Protein AF-A0AAV5VVE9-F1 (afdb_monomer)

Secondary structure (DSSP, 8-state):
-TTHHHHHHHHHHHHHHHHHT--TTS-HHHHHHHHHHHHHHHHHHHIIIIII-EEE-TTSS-EEE-SHHHHH---HHHHHHHHHHHHHHHHHHHHHHHHHHHHHHHHH-TTS-----------TT-HHHHHHHHTT------PPTT-----

Radius of gyration: 24.99 Å; Cα contacts (8 Å, |Δi|>4): 84; chains: 1; bounding box: 66×40×50 Å

Sequence (151 aa):
WQTILPVMNSLTLHPFMLFLLDDRRMGVDIRMGYLLTEISLIIFDWIFNFSFRIYPMAPFSGLYCGGPLCNLVQSRPLIMLIISTSITANMPCFLFLLIRMHKHVNATSPNAWNFTNRSVSLPRSEPELQMFNDLGGQLFVFGAFGVPQYF

Solvent-accessible surface area (backbone atoms only — not comparable to full-atom values): 9222 Å² total; per-residue (Å²): 107,84,71,53,51,58,52,51,44,54,70,47,52,51,54,48,56,54,58,72,60,64,54,86,84,62,56,69,71,57,54,51,41,50,52,53,37,49,54,49,50,50,53,46,52,44,46,45,58,58,32,34,32,68,39,80,41,81,95,50,100,45,76,46,69,75,14,66,49,50,73,72,48,78,52,65,70,57,55,53,47,54,54,49,51,56,55,59,62,46,50,58,43,52,50,53,42,53,55,52,50,52,51,54,58,43,69,69,37,96,76,52,78,70,79,62,88,68,78,70,73,72,55,88,82,53,68,78,60,48,57,44,50,77,71,71,49,85,85,85,84,87,73,70,91,91,61,85,82,85,104

Foldseek 3Di:
DLLVVLVCCLVPVLVVVLVVVPPPPDDPVLNVLSVVLSVLVNVLSCCCRAAFNWDCPPPDNDTDGDHPNCVVDVDPVVVVVVNVVSVVVNVVSVVVSVVVVVVVVLVPPPPNPPPPVPPPPPDPPDVVVVVCVVVVHDDDDDDDPPDPPDD

Structure (mmCIF, N/CA/C/O backbone):
data_AF-A0AAV5VVE9-F1
#
_entry.id   AF-A0AAV5VVE9-F1
#
loop_
_atom_site.group_PDB
_atom_site.id
_atom_site.type_symbol
_atom_site.label_atom_id
_atom_site.label_alt_id
_atom_site.label_comp_id
_atom_site.label_asym_id
_atom_site.label_entity_id
_atom_site.label_seq_id
_atom_site.pdbx_PDB_ins_code
_atom_site.Cartn_x
_atom_site.Cartn_y
_atom_site.Cartn_z
_atom_site.occupancy
_atom_site.B_iso_or_equiv
_atom_site.auth_seq_id
_atom_site.auth_comp_id
_atom_site.auth_asym_id
_atom_site.auth_atom_id
_atom_site.pdbx_PDB_model_num
ATOM 1 N N . TRP A 1 1 ? -22.883 6.250 8.447 1.00 74.00 1 TRP A N 1
ATOM 2 C CA . TRP A 1 1 ? -22.054 7.035 7.507 1.00 74.00 1 TRP A CA 1
ATOM 3 C C . TRP A 1 1 ? -20.605 6.572 7.452 1.00 74.00 1 TRP A C 1
ATOM 5 O O . TRP A 1 1 ? -20.155 6.235 6.369 1.00 74.00 1 TRP A O 1
ATOM 15 N N . GLN A 1 2 ? -19.892 6.463 8.579 1.00 75.88 2 GLN A N 1
ATOM 16 C CA . GLN A 1 2 ? -18.471 6.060 8.588 1.00 75.88 2 GLN A CA 1
ATOM 17 C C . GLN A 1 2 ? -18.172 4.666 8.015 1.00 75.88 2 GLN A C 1
ATOM 19 O O . GLN A 1 2 ? -17.072 4.451 7.541 1.00 75.88 2 GLN A O 1
ATOM 24 N N . THR A 1 3 ? -19.129 3.736 8.020 1.00 80.88 3 THR A N 1
ATOM 25 C CA . THR A 1 3 ? -18.989 2.416 7.379 1.00 80.88 3 THR A CA 1
ATOM 26 C C . THR A 1 3 ? -19.319 2.426 5.887 1.00 80.88 3 THR A C 1
ATOM 28 O O . THR A 1 3 ? -18.844 1.576 5.150 1.00 80.88 3 THR A O 1
ATOM 31 N N . ILE A 1 4 ? -20.116 3.391 5.422 1.00 88.06 4 ILE A N 1
ATOM 32 C CA . ILE A 1 4 ? -20.537 3.489 4.015 1.00 88.06 4 ILE A CA 1
ATOM 33 C C . ILE A 1 4 ? -19.393 4.047 3.167 1.00 88.06 4 ILE A C 1
ATOM 35 O O . ILE A 1 4 ? -19.162 3.584 2.057 1.00 88.06 4 ILE A O 1
ATOM 39 N N . LEU A 1 5 ? -18.661 5.020 3.711 1.00 87.62 5 LEU A N 1
ATOM 40 C CA . LEU A 1 5 ? -17.554 5.694 3.041 1.00 87.62 5 LEU A CA 1
ATOM 41 C C . LEU A 1 5 ? -16.417 4.742 2.613 1.00 87.62 5 LEU A C 1
ATOM 43 O O . LEU A 1 5 ? -16.072 4.782 1.440 1.00 87.62 5 LEU A O 1
ATOM 47 N N . PRO A 1 6 ? -15.884 3.840 3.463 1.00 87.00 6 PRO A N 1
ATOM 48 C CA . PRO A 1 6 ? -14.851 2.886 3.057 1.00 87.00 6 PRO A CA 1
ATOM 49 C C . PRO A 1 6 ? -15.378 1.829 2.085 1.00 87.00 6 PRO A C 1
ATOM 51 O O . PRO A 1 6 ? -14.650 1.416 1.193 1.00 87.00 6 PRO A O 1
ATOM 54 N N . VAL A 1 7 ? -16.652 1.428 2.187 1.00 90.12 7 VAL A N 1
ATOM 55 C CA . VAL A 1 7 ? -17.261 0.521 1.201 1.00 90.12 7 VAL A CA 1
ATOM 56 C C . VAL A 1 7 ? -17.331 1.208 -0.159 1.00 90.12 7 VAL A C 1
ATOM 58 O O . VAL A 1 7 ? -16.824 0.667 -1.135 1.00 90.12 7 VAL A O 1
ATOM 61 N N . MET A 1 8 ? -17.871 2.426 -0.214 1.00 92.38 8 MET A N 1
ATOM 62 C CA . MET A 1 8 ? -17.913 3.249 -1.426 1.00 92.38 8 MET A CA 1
ATOM 63 C C . MET A 1 8 ? -16.513 3.511 -1.983 1.00 92.38 8 MET A C 1
ATOM 65 O O . MET A 1 8 ? -16.308 3.359 -3.182 1.00 92.38 8 MET A O 1
ATOM 69 N N . ASN A 1 9 ? -15.547 3.851 -1.127 1.00 88.94 9 ASN A N 1
ATOM 70 C CA . ASN A 1 9 ? -14.146 4.034 -1.499 1.00 88.94 9 ASN A CA 1
ATOM 71 C C . ASN A 1 9 ? -13.611 2.760 -2.153 1.00 88.94 9 ASN A C 1
ATOM 73 O O . ASN A 1 9 ? -13.134 2.788 -3.284 1.00 88.94 9 ASN A O 1
ATOM 77 N N . SER A 1 10 ? -13.812 1.621 -1.487 1.00 90.12 10 SER A N 1
ATOM 78 C CA . SER A 1 10 ? -13.268 0.356 -1.954 1.00 90.12 10 SER A CA 1
ATOM 79 C C . SER A 1 10 ? -13.861 -0.099 -3.291 1.00 90.12 10 SER A C 1
ATOM 81 O O . SER A 1 10 ? -13.190 -0.732 -4.101 1.00 90.12 10 SER A O 1
ATOM 83 N N . LEU A 1 11 ? -15.123 0.258 -3.533 1.00 90.56 11 LEU A N 1
ATOM 84 C CA . LEU A 1 11 ? -15.894 -0.193 -4.685 1.00 90.56 11 LEU A CA 1
ATOM 85 C C . LEU A 1 11 ? -15.873 0.799 -5.849 1.00 90.56 11 LEU A C 1
ATOM 87 O O . LEU A 1 11 ? -16.253 0.431 -6.953 1.00 90.56 11 LEU A O 1
ATOM 91 N N . THR A 1 12 ? -15.443 2.043 -5.628 1.00 92.56 12 THR A N 1
ATOM 92 C CA . THR A 1 12 ? -15.338 3.054 -6.692 1.00 92.56 12 THR A CA 1
ATOM 93 C C . THR A 1 12 ? -13.889 3.373 -7.028 1.00 92.56 12 THR A C 1
ATOM 95 O O . THR A 1 12 ? -13.518 3.284 -8.195 1.00 92.56 12 THR A O 1
ATOM 98 N N . LEU A 1 13 ? -13.045 3.679 -6.038 1.00 90.94 13 LEU A N 1
ATOM 99 C CA . LEU A 1 13 ? -11.680 4.140 -6.285 1.00 90.94 13 LEU A CA 1
ATOM 100 C C . LEU A 1 13 ? -10.750 3.013 -6.746 1.00 90.94 13 LEU A C 1
ATOM 102 O O . LEU A 1 13 ? -10.069 3.183 -7.754 1.00 90.94 13 LEU A O 1
ATOM 106 N N . HIS A 1 14 ? -10.769 1.845 -6.100 1.00 89.62 14 HIS A N 1
ATOM 107 C CA . HIS A 1 14 ? -9.907 0.726 -6.509 1.00 89.62 14 HIS A CA 1
ATOM 108 C C . HIS A 1 14 ? -10.205 0.179 -7.914 1.00 89.62 14 HIS A C 1
ATOM 110 O O . HIS A 1 14 ? -9.273 0.036 -8.709 1.00 89.62 14 HIS A O 1
ATOM 116 N N . PRO A 1 15 ? -11.468 -0.104 -8.299 1.00 88.31 15 PRO A N 1
ATOM 117 C CA . PRO A 1 15 ? -11.743 -0.541 -9.663 1.00 88.31 15 PRO A CA 1
ATOM 118 C C . PRO A 1 15 ? -11.499 0.569 -10.687 1.00 88.31 15 PRO A C 1
ATOM 120 O O . PRO A 1 15 ? -11.098 0.260 -11.804 1.00 88.31 15 PRO A O 1
ATOM 123 N N . PHE A 1 16 ? -11.666 1.845 -10.320 1.00 90.50 16 PHE A N 1
ATOM 124 C CA . PHE A 1 16 ? -11.288 2.956 -11.194 1.00 90.50 16 PHE A CA 1
ATOM 125 C C . PHE A 1 16 ? -9.775 2.985 -11.457 1.00 90.50 16 PHE A C 1
ATOM 127 O O . PHE A 1 16 ? -9.363 3.123 -12.607 1.00 90.50 16 PHE A O 1
ATOM 134 N N . MET A 1 17 ? -8.945 2.775 -10.430 1.00 87.44 17 MET A N 1
ATOM 135 C CA . MET A 1 17 ? -7.487 2.688 -10.581 1.00 87.44 17 MET A CA 1
ATOM 136 C C . MET A 1 17 ? -7.064 1.481 -11.427 1.00 87.44 17 MET A C 1
ATOM 138 O O . MET A 1 17 ? -6.202 1.615 -12.295 1.00 87.44 17 MET A O 1
ATOM 142 N N . LEU A 1 18 ? -7.704 0.322 -11.236 1.00 87.56 18 LEU A N 1
ATOM 143 C CA . LEU A 1 18 ? -7.472 -0.862 -12.071 1.00 87.56 18 LEU A CA 1
ATOM 144 C C . LEU A 1 18 ? -7.898 -0.638 -13.526 1.00 87.56 18 LEU A C 1
ATOM 146 O O . LEU A 1 18 ? -7.196 -1.066 -14.438 1.00 87.56 18 LEU A O 1
ATOM 150 N N . PHE A 1 19 ? -9.015 0.057 -13.747 1.00 89.44 19 PHE A N 1
ATOM 151 C CA . PHE A 1 19 ? -9.506 0.382 -15.083 1.00 89.44 19 PHE A CA 1
ATOM 152 C C . PHE A 1 19 ? -8.554 1.322 -15.829 1.00 89.44 19 PHE A C 1
ATOM 154 O O . PHE A 1 19 ? -8.263 1.110 -17.004 1.00 89.44 19 PHE A O 1
ATOM 161 N N . LEU A 1 20 ? -8.007 2.323 -15.134 1.00 85.62 20 LEU A N 1
ATOM 162 C CA . LEU A 1 20 ? -7.017 3.249 -15.693 1.00 85.62 20 LEU A CA 1
ATOM 163 C C . LEU A 1 20 ? -5.724 2.519 -16.106 1.00 85.62 20 LEU A C 1
ATOM 165 O O . LEU A 1 20 ? -5.013 2.965 -17.004 1.00 85.62 20 LEU A O 1
ATOM 169 N N . LEU A 1 21 ? -5.444 1.368 -15.489 1.00 82.19 21 LEU A N 1
ATOM 170 C CA . LEU A 1 21 ? -4.258 0.556 -15.744 1.00 82.19 21 LEU A CA 1
ATOM 171 C C . LEU A 1 21 ? -4.391 -0.467 -16.882 1.00 82.19 21 LEU A C 1
ATOM 173 O O . LEU A 1 21 ? -3.400 -1.125 -17.212 1.00 82.19 21 LEU A O 1
ATOM 177 N N . ASP A 1 22 ? -5.567 -0.624 -17.497 1.00 86.06 22 ASP A N 1
ATOM 178 C CA . ASP A 1 22 ? -5.774 -1.641 -18.540 1.00 86.06 22 ASP A CA 1
ATOM 179 C C . ASP A 1 22 ? -5.106 -1.303 -19.891 1.00 86.06 22 ASP A C 1
ATOM 181 O O . ASP A 1 22 ? -5.224 -2.042 -20.872 1.00 86.06 22 ASP A O 1
ATOM 185 N N . ASP A 1 23 ? -4.311 -0.233 -19.967 1.00 85.75 23 ASP A N 1
ATOM 186 C CA . ASP A 1 23 ? -3.568 0.091 -21.181 1.00 85.75 23 ASP A CA 1
ATOM 187 C C . ASP A 1 23 ? -2.629 -1.067 -21.584 1.00 85.75 23 ASP A C 1
ATOM 189 O O . ASP A 1 23 ? -1.753 -1.507 -20.824 1.00 85.75 23 ASP A O 1
ATOM 193 N N . ARG A 1 24 ? -2.821 -1.594 -22.804 1.00 82.44 24 ARG A N 1
ATOM 194 C CA . ARG A 1 24 ? -2.130 -2.779 -23.360 1.00 82.44 24 ARG A CA 1
ATOM 195 C C . ARG A 1 24 ? -0.610 -2.635 -23.431 1.00 82.44 24 ARG A C 1
ATOM 197 O O . ARG A 1 24 ? 0.079 -3.615 -23.697 1.00 82.44 24 ARG A O 1
ATOM 204 N N . ARG A 1 25 ? -0.083 -1.430 -23.216 1.00 86.50 25 ARG A N 1
ATOM 205 C CA . ARG A 1 25 ? 1.352 -1.131 -23.268 1.00 86.50 25 ARG A CA 1
ATOM 206 C C . ARG A 1 25 ? 2.112 -1.487 -21.987 1.00 86.50 25 ARG A C 1
ATOM 208 O O . ARG A 1 25 ? 3.337 -1.553 -22.030 1.00 86.50 25 ARG A O 1
ATOM 215 N N . MET A 1 26 ? 1.431 -1.736 -20.865 1.00 86.06 26 MET A N 1
ATOM 216 C CA . MET A 1 26 ? 2.108 -2.124 -19.622 1.00 86.06 26 MET A CA 1
ATOM 217 C C . MET A 1 26 ? 2.504 -3.603 -19.604 1.00 86.06 26 MET A C 1
ATOM 219 O O . MET A 1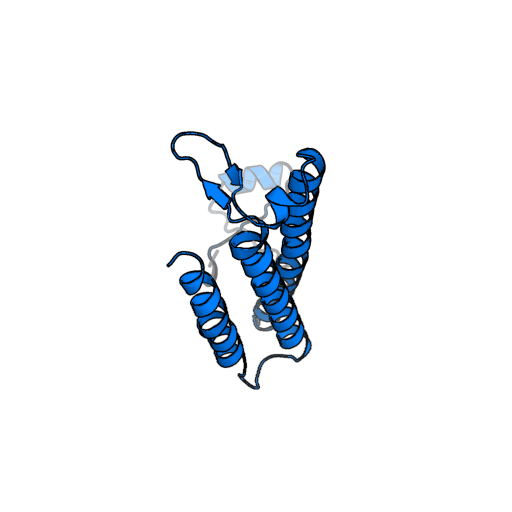 26 ? 1.700 -4.482 -19.910 1.00 86.06 26 MET A O 1
ATOM 223 N N . GLY A 1 27 ? 3.733 -3.876 -19.159 1.00 89.31 27 GLY A N 1
ATOM 224 C CA . GLY A 1 27 ? 4.216 -5.236 -18.923 1.00 89.31 27 GLY A CA 1
ATOM 225 C C . GLY A 1 27 ? 3.401 -5.968 -17.850 1.00 89.31 27 GLY A C 1
ATOM 226 O O . GLY A 1 27 ? 2.961 -5.371 -16.864 1.00 89.31 27 GLY A O 1
ATOM 227 N N . VAL A 1 28 ? 3.230 -7.280 -18.027 1.00 89.44 28 VAL A N 1
ATOM 228 C CA . VAL A 1 28 ? 2.436 -8.151 -17.137 1.00 89.44 28 VAL A CA 1
ATOM 229 C C . VAL A 1 28 ? 2.929 -8.095 -15.684 1.00 89.44 28 VAL A C 1
ATOM 231 O O . VAL A 1 28 ? 2.116 -8.047 -14.763 1.00 89.44 28 VAL A O 1
ATOM 234 N N . ASP A 1 29 ? 4.244 -7.998 -15.472 1.00 89.06 29 ASP A N 1
ATOM 235 C CA . ASP A 1 29 ? 4.845 -7.895 -14.134 1.00 89.06 29 ASP A CA 1
ATOM 236 C C . ASP A 1 29 ? 4.372 -6.654 -13.365 1.00 89.06 29 ASP A C 1
ATOM 238 O O . ASP A 1 29 ? 4.129 -6.706 -12.159 1.00 89.06 29 ASP A O 1
ATOM 242 N N . ILE A 1 30 ? 4.235 -5.525 -14.068 1.00 89.12 30 ILE A N 1
ATOM 243 C CA . ILE A 1 30 ? 3.789 -4.259 -13.481 1.00 89.12 30 ILE A CA 1
ATOM 244 C C . ILE A 1 30 ? 2.314 -4.375 -13.106 1.00 89.12 30 ILE A C 1
ATOM 246 O O . ILE A 1 30 ? 1.946 -4.044 -11.981 1.00 89.12 30 ILE A O 1
ATOM 250 N N . ARG A 1 31 ? 1.490 -4.917 -14.012 1.00 90.56 31 ARG A N 1
ATOM 251 C CA . ARG A 1 31 ? 0.061 -5.152 -13.759 1.00 90.56 31 ARG A CA 1
ATOM 252 C C . ARG A 1 31 ? -0.149 -6.006 -12.510 1.00 90.56 31 ARG A C 1
ATOM 254 O O . ARG A 1 31 ? -0.974 -5.657 -11.671 1.00 90.56 31 ARG A O 1
ATOM 261 N N . MET A 1 32 ? 0.634 -7.074 -12.347 1.00 90.62 32 MET A N 1
ATOM 262 C CA . MET A 1 32 ? 0.517 -7.936 -11.170 1.00 90.62 32 MET A CA 1
ATOM 263 C C . MET A 1 32 ?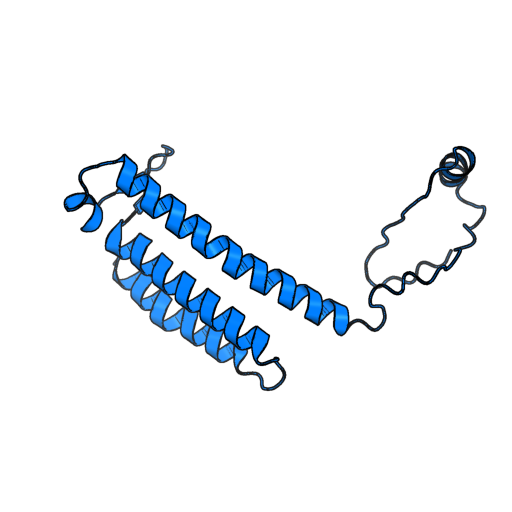 0.953 -7.230 -9.877 1.00 90.62 32 MET A C 1
ATOM 265 O O . MET A 1 32 ? 0.301 -7.380 -8.846 1.00 90.62 32 MET A O 1
ATOM 269 N N . GLY A 1 33 ? 2.013 -6.415 -9.925 1.00 91.00 33 GLY A N 1
ATOM 270 C CA . GLY A 1 33 ? 2.443 -5.602 -8.781 1.00 91.00 33 GLY A CA 1
ATOM 271 C C . GLY A 1 33 ? 1.386 -4.587 -8.333 1.00 91.00 33 GLY A C 1
ATOM 272 O O . GLY A 1 33 ? 1.138 -4.442 -7.135 1.00 91.00 33 GLY A O 1
ATOM 273 N N . TYR A 1 34 ? 0.720 -3.927 -9.283 1.00 91.12 34 TYR A N 1
ATOM 274 C CA . TYR A 1 34 ? -0.412 -3.041 -8.999 1.00 91.12 34 TYR A CA 1
ATOM 275 C C . TYR A 1 34 ? -1.594 -3.787 -8.394 1.00 91.12 34 TYR A C 1
ATOM 277 O O . TYR A 1 34 ? -2.108 -3.362 -7.366 1.00 91.12 34 TYR A O 1
ATOM 285 N N . LEU A 1 35 ? -1.983 -4.921 -8.979 1.00 91.81 35 LEU A N 1
ATOM 286 C CA . LEU A 1 35 ? -3.094 -5.727 -8.481 1.00 91.81 35 LEU A CA 1
ATOM 287 C C . LEU A 1 35 ? -2.841 -6.170 -7.032 1.00 91.81 35 LEU A C 1
ATOM 289 O O . LEU A 1 35 ? -3.714 -6.021 -6.179 1.00 91.81 35 LEU A O 1
ATOM 293 N N . LEU A 1 36 ? -1.629 -6.641 -6.725 1.00 91.44 36 LEU A N 1
ATOM 294 C CA . LEU A 1 36 ? -1.250 -7.033 -5.366 1.00 91.44 36 LEU A CA 1
ATOM 295 C C . LEU A 1 36 ? -1.287 -5.849 -4.386 1.00 91.44 36 LEU A C 1
ATOM 297 O O . LEU A 1 36 ? -1.755 -5.996 -3.255 1.00 91.44 36 LEU A O 1
ATOM 301 N N . THR A 1 37 ? -0.811 -4.680 -4.820 1.00 91.62 37 THR A N 1
ATOM 302 C CA . THR A 1 37 ? -0.818 -3.454 -4.006 1.00 91.62 37 THR A CA 1
ATOM 303 C C . THR A 1 37 ? -2.250 -3.020 -3.707 1.00 91.62 37 THR A C 1
ATOM 305 O O . THR A 1 37 ? -2.564 -2.689 -2.567 1.00 91.62 37 THR A O 1
ATOM 308 N N . GLU A 1 38 ? -3.138 -3.123 -4.693 1.00 92.94 38 GLU A N 1
ATOM 309 C CA . GLU A 1 38 ? -4.531 -2.717 -4.550 1.00 92.94 38 GLU A CA 1
ATOM 310 C C . GLU A 1 38 ? -5.341 -3.672 -3.679 1.00 92.94 38 GLU A C 1
ATOM 312 O O . GLU A 1 38 ? -6.081 -3.229 -2.804 1.00 92.94 38 GLU A O 1
ATOM 317 N N . ILE A 1 39 ? -5.128 -4.985 -3.814 1.00 91.88 39 ILE A N 1
ATOM 318 C CA . ILE A 1 39 ? -5.677 -5.967 -2.869 1.00 91.88 39 ILE A CA 1
ATOM 319 C C . ILE A 1 39 ? -5.208 -5.663 -1.442 1.00 91.88 39 ILE A C 1
ATOM 321 O O . ILE A 1 39 ? -6.008 -5.715 -0.507 1.00 91.88 39 ILE A O 1
ATOM 325 N N . SER A 1 40 ? -3.928 -5.333 -1.262 1.00 92.69 40 SER A N 1
ATOM 326 C CA . SER A 1 40 ? -3.374 -5.056 0.067 1.00 92.69 40 SER A CA 1
ATOM 327 C C . SER A 1 40 ? -3.973 -3.782 0.675 1.00 92.69 40 SER A C 1
ATOM 329 O O . SER A 1 40 ? -4.328 -3.784 1.855 1.00 92.69 40 SER A O 1
ATOM 331 N N . LEU A 1 41 ? -4.191 -2.740 -0.137 1.00 91.75 41 LEU A N 1
ATOM 332 C CA . LEU A 1 41 ? -4.884 -1.514 0.269 1.00 91.75 41 LEU A CA 1
ATOM 333 C C . LEU A 1 41 ? -6.354 -1.765 0.627 1.00 91.75 41 LEU A C 1
ATOM 335 O O . LEU A 1 41 ? -6.799 -1.282 1.663 1.00 91.75 41 LEU A O 1
ATOM 339 N N . ILE A 1 42 ? -7.084 -2.577 -0.149 1.00 92.38 42 ILE A N 1
ATOM 340 C CA . ILE A 1 42 ? -8.467 -2.972 0.172 1.00 92.38 42 ILE A CA 1
ATOM 341 C C . ILE A 1 42 ? -8.518 -3.672 1.531 1.00 92.38 42 ILE A C 1
ATOM 343 O O . ILE A 1 42 ? -9.319 -3.314 2.395 1.00 92.38 42 ILE A O 1
ATOM 347 N N . ILE A 1 43 ? -7.656 -4.671 1.740 1.00 91.75 43 ILE A N 1
ATOM 348 C CA . ILE A 1 43 ? -7.596 -5.419 3.001 1.00 91.75 43 ILE A CA 1
ATOM 349 C C . ILE A 1 43 ? -7.268 -4.472 4.158 1.00 91.75 43 ILE A C 1
ATOM 351 O O . ILE A 1 43 ? -7.884 -4.557 5.222 1.00 91.75 43 ILE A O 1
ATOM 355 N N . PHE A 1 44 ? -6.332 -3.548 3.951 1.00 92.00 44 PHE A N 1
ATOM 356 C CA . PHE A 1 44 ? -5.962 -2.552 4.945 1.00 92.00 44 PHE A CA 1
ATOM 357 C C . PHE A 1 44 ? -7.137 -1.632 5.296 1.00 92.00 44 PHE A C 1
ATOM 359 O O . PHE A 1 44 ? -7.457 -1.484 6.475 1.00 92.00 44 PHE A O 1
ATOM 366 N N . ASP A 1 45 ? -7.844 -1.093 4.303 1.00 91.75 45 ASP A N 1
ATOM 367 C CA . ASP A 1 45 ? -9.029 -0.259 4.514 1.00 91.75 45 ASP A CA 1
ATOM 368 C C . ASP A 1 45 ? -10.110 -1.008 5.297 1.00 91.75 45 ASP A C 1
ATOM 370 O O . ASP A 1 45 ? -10.730 -0.442 6.201 1.00 91.75 45 ASP A O 1
ATOM 374 N N . TRP A 1 46 ? -10.308 -2.294 5.016 1.00 90.88 46 TRP A N 1
ATOM 375 C CA . TRP A 1 46 ? -11.248 -3.130 5.758 1.00 90.88 46 TRP A CA 1
ATOM 376 C C . TRP A 1 46 ? -10.808 -3.346 7.208 1.00 90.88 46 TRP A C 1
ATOM 378 O O . TRP A 1 46 ? -11.601 -3.153 8.131 1.00 90.88 46 TRP A O 1
ATOM 388 N N . ILE A 1 47 ? -9.540 -3.678 7.447 1.00 90.75 47 ILE A N 1
ATOM 389 C CA . ILE A 1 47 ? -9.011 -3.866 8.804 1.00 90.75 47 ILE A CA 1
ATOM 390 C C . ILE A 1 47 ? -9.132 -2.565 9.616 1.00 90.75 47 ILE A C 1
ATOM 392 O O . ILE A 1 47 ? -9.609 -2.573 10.753 1.00 90.75 47 ILE A O 1
ATOM 396 N N . PHE A 1 48 ? -8.756 -1.424 9.047 1.00 89.25 48 PHE A N 1
ATOM 397 C CA . PHE A 1 48 ? -8.739 -0.159 9.778 1.00 89.25 48 PHE A CA 1
ATOM 398 C C . PHE A 1 48 ? -10.135 0.432 9.980 1.00 89.25 48 PHE A C 1
ATOM 400 O O . PHE A 1 48 ? -10.451 0.882 11.086 1.00 89.25 48 PHE A O 1
ATOM 407 N N . ASN A 1 49 ? -10.997 0.391 8.961 1.00 88.94 49 ASN A N 1
ATOM 408 C CA . ASN A 1 49 ? -12.319 1.008 9.043 1.00 88.94 49 ASN A CA 1
ATOM 409 C C . ASN A 1 49 ? -13.377 0.098 9.678 1.00 88.94 49 ASN A C 1
ATOM 411 O O . ASN A 1 49 ? -14.203 0.590 10.451 1.00 88.94 49 ASN A O 1
ATOM 415 N N . PHE A 1 50 ? -13.360 -1.210 9.392 1.00 87.94 50 PHE A N 1
ATOM 416 C CA . PHE A 1 50 ? -14.326 -2.153 9.964 1.00 87.94 50 PHE A CA 1
ATOM 417 C C . PHE A 1 50 ? -13.824 -2.793 11.254 1.00 87.94 50 PHE A C 1
ATOM 419 O O . PHE A 1 50 ? -14.559 -2.779 12.240 1.00 87.94 50 PHE A O 1
ATOM 426 N N . SER A 1 51 ? -12.606 -3.346 11.276 1.00 89.38 51 SER A N 1
ATOM 427 C CA . SER A 1 51 ? -12.154 -4.149 12.424 1.00 89.38 51 SER A CA 1
ATOM 428 C C . SER A 1 51 ? -11.770 -3.295 13.629 1.00 89.38 51 SER A C 1
ATOM 430 O O . SER A 1 51 ? -12.217 -3.580 14.741 1.00 89.38 51 SER A O 1
ATOM 432 N N . PHE A 1 52 ? -10.972 -2.245 13.421 1.00 88.00 52 PHE A N 1
ATOM 433 C CA . PHE A 1 52 ? -10.504 -1.375 14.505 1.00 88.00 52 PHE A CA 1
ATOM 434 C C . PHE A 1 52 ? -11.365 -0.123 14.687 1.00 88.00 52 PHE A C 1
ATOM 436 O O . PHE A 1 52 ? -11.606 0.291 15.822 1.00 88.00 52 PHE A O 1
ATOM 443 N N . ARG A 1 53 ? -11.876 0.457 13.594 1.00 87.38 53 ARG A N 1
ATOM 444 C CA . ARG A 1 53 ? -12.635 1.716 13.599 1.00 87.38 53 ARG A CA 1
ATOM 445 C C . ARG A 1 53 ? -11.893 2.788 14.404 1.00 87.38 53 ARG A C 1
ATOM 447 O O . ARG A 1 53 ? -12.317 3.186 15.488 1.00 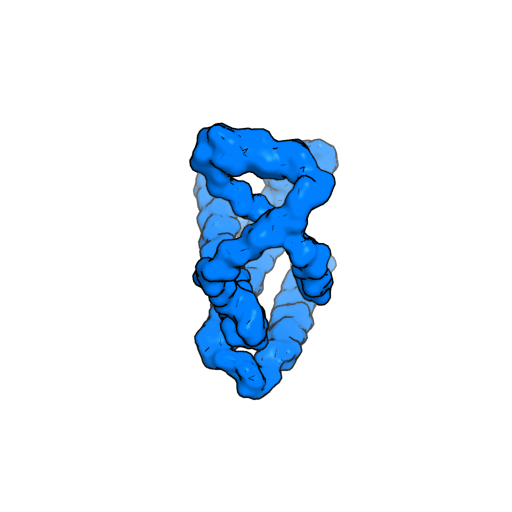87.38 53 ARG A O 1
ATOM 454 N N . ILE A 1 54 ? -10.728 3.168 13.884 1.00 82.81 54 ILE A N 1
ATOM 455 C CA . ILE A 1 54 ? -9.790 4.063 14.559 1.00 82.81 54 ILE A CA 1
ATOM 456 C C . ILE A 1 54 ? -10.280 5.506 14.470 1.00 82.81 54 ILE A C 1
ATOM 458 O O . ILE A 1 54 ? -10.508 6.025 13.379 1.00 82.81 54 ILE A O 1
ATOM 462 N N . TYR A 1 55 ? -10.377 6.169 15.619 1.00 82.81 55 TYR A N 1
ATOM 463 C CA . TYR A 1 55 ? -10.648 7.600 15.684 1.00 82.81 55 TYR A CA 1
ATOM 464 C C . TYR A 1 55 ? -9.418 8.345 16.187 1.00 82.81 55 TYR A C 1
ATOM 466 O O . TYR A 1 55 ? -8.973 8.066 17.309 1.00 82.81 55 TYR A O 1
ATOM 474 N N . PRO A 1 56 ? -8.874 9.295 15.402 1.00 80.75 56 PRO A N 1
ATOM 475 C CA . PRO A 1 56 ? -7.887 10.221 15.924 1.00 80.75 56 PRO A CA 1
ATOM 476 C C . PRO A 1 56 ? -8.583 11.116 16.950 1.00 80.75 56 PRO A C 1
ATOM 478 O O . PRO A 1 56 ? -9.491 11.882 16.624 1.00 80.75 56 PRO A O 1
ATOM 481 N N . MET A 1 57 ? -8.181 10.994 18.209 1.00 78.25 57 MET A N 1
ATOM 482 C CA . MET A 1 57 ? -8.696 11.832 19.285 1.00 78.25 57 MET A CA 1
ATOM 483 C C . MET A 1 57 ? -7.960 13.170 19.269 1.00 78.25 57 MET A C 1
ATOM 485 O O . MET A 1 57 ? -7.103 13.396 20.110 1.00 78.25 57 MET A O 1
ATOM 489 N N . ALA A 1 58 ? -8.260 14.069 18.329 1.00 74.75 58 ALA A N 1
ATOM 490 C CA . ALA A 1 58 ? -7.727 15.432 18.408 1.00 74.75 58 ALA A CA 1
ATOM 491 C C . ALA A 1 58 ? -8.179 16.083 19.736 1.00 74.75 58 ALA A C 1
ATOM 493 O O . ALA A 1 58 ? -9.367 15.988 20.060 1.00 74.75 58 ALA A O 1
ATOM 494 N N . PRO A 1 59 ? -7.291 16.724 20.528 1.00 87.44 59 PRO A N 1
ATOM 495 C CA . PRO A 1 59 ? -5.901 17.131 20.250 1.00 87.44 59 PRO A CA 1
ATOM 496 C C . PRO A 1 59 ? -4.795 16.147 20.697 1.00 87.44 59 PRO A C 1
ATOM 498 O O . PRO A 1 59 ? -3.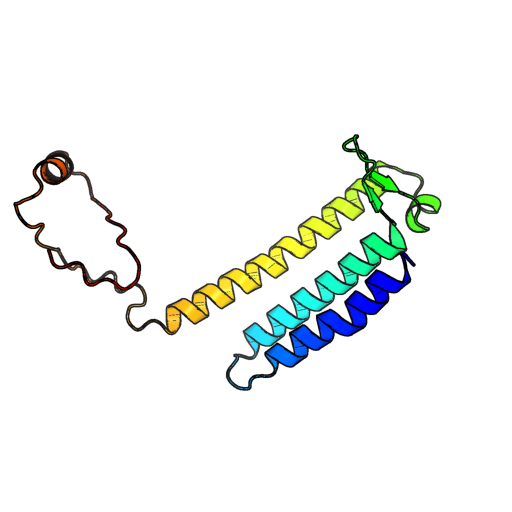614 16.479 20.646 1.00 87.44 59 PRO A O 1
ATOM 501 N N . PHE A 1 60 ? -5.141 14.957 21.173 1.00 83.19 60 PHE A N 1
ATOM 502 C CA . PHE A 1 60 ? -4.193 13.970 21.684 1.00 83.19 60 PHE A CA 1
ATOM 503 C C . PHE A 1 60 ? -3.680 13.033 20.576 1.00 83.19 60 PHE A C 1
ATOM 505 O O . PHE A 1 60 ? -4.399 12.676 19.646 1.00 83.19 60 PHE A O 1
ATOM 512 N N . SER A 1 61 ? -2.448 12.532 20.709 1.00 79.31 61 SER A N 1
ATOM 513 C CA . SER A 1 61 ? -1.884 11.466 19.857 1.00 79.31 61 SER A CA 1
ATOM 514 C C . SER A 1 61 ? -2.431 10.072 20.214 1.00 79.31 61 SER A C 1
ATOM 516 O O . SER A 1 61 ? -1.726 9.065 20.160 1.00 79.31 61 SER A O 1
ATOM 518 N N . GLY A 1 62 ? -3.697 10.014 20.632 1.00 80.50 62 GLY A N 1
ATOM 519 C CA . GLY A 1 62 ? -4.384 8.797 21.032 1.00 80.50 62 GLY A CA 1
ATOM 520 C C . GLY A 1 62 ? -5.221 8.228 19.893 1.00 80.50 62 GLY A C 1
ATOM 5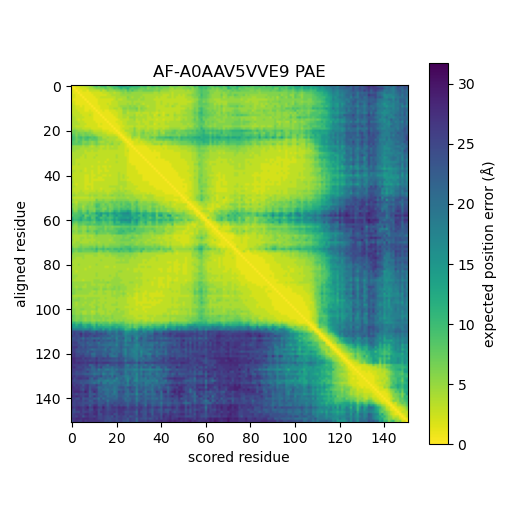21 O O . GLY A 1 62 ? -5.929 8.956 19.196 1.00 80.50 62 GLY A O 1
ATOM 522 N N . LEU A 1 63 ? -5.176 6.907 19.744 1.00 81.69 63 LEU A N 1
ATOM 523 C CA . LEU A 1 63 ? -6.080 6.169 18.871 1.00 81.69 63 LEU A CA 1
ATOM 524 C C . LEU A 1 63 ? -7.169 5.542 19.737 1.00 81.69 63 LEU A C 1
ATOM 526 O O . LEU A 1 63 ? -6.888 4.673 20.565 1.00 81.69 63 LEU A O 1
ATOM 530 N N . TYR A 1 64 ? -8.410 5.990 19.563 1.00 85.00 64 TYR A N 1
ATOM 531 C CA . TYR A 1 64 ? -9.551 5.318 20.174 1.00 85.00 64 TYR A CA 1
ATOM 532 C C . TYR A 1 64 ? -10.008 4.177 19.266 1.00 85.00 64 TYR A C 1
ATOM 534 O O . TYR A 1 64 ? -10.273 4.395 18.082 1.00 85.00 64 TYR A O 1
ATOM 542 N N . CYS A 1 65 ? -10.086 2.970 19.828 1.00 86.62 65 CYS A N 1
ATOM 543 C CA . CYS A 1 65 ? -10.570 1.791 19.126 1.00 86.62 65 CYS A CA 1
ATOM 544 C C . CYS A 1 65 ? -12.003 1.466 19.551 1.00 86.62 65 CYS A C 1
ATOM 546 O O . CYS A 1 65 ? -12.257 1.246 20.734 1.00 86.62 65 CYS A O 1
ATOM 548 N N . GLY A 1 66 ? -12.922 1.419 18.586 1.00 87.19 66 GLY A N 1
ATOM 549 C CA . GLY A 1 66 ? -14.343 1.135 18.827 1.00 87.19 66 GLY A CA 1
ATOM 550 C C . GLY A 1 66 ? -14.913 -0.004 17.979 1.00 87.19 66 GLY A C 1
ATOM 551 O O . GLY A 1 66 ? -16.133 -0.131 17.878 1.00 87.19 66 GLY A O 1
ATOM 552 N N . GLY A 1 67 ? -14.063 -0.776 17.300 1.00 89.00 67 GLY A N 1
ATOM 553 C CA . GLY A 1 67 ? -14.481 -1.856 16.407 1.00 89.00 67 GLY A CA 1
ATOM 554 C C . GLY A 1 67 ? -14.679 -3.220 17.094 1.00 89.00 67 GLY A C 1
ATOM 555 O O . GLY A 1 67 ? -14.254 -3.422 18.236 1.00 89.00 67 GLY A O 1
ATOM 556 N N . PRO A 1 68 ? -15.297 -4.193 16.397 1.00 90.00 68 PRO A N 1
ATOM 557 C CA . PRO A 1 68 ? -15.572 -5.533 16.920 1.00 90.00 68 PRO A CA 1
ATOM 558 C C . PRO A 1 68 ? -14.297 -6.278 17.327 1.00 90.00 68 PRO A C 1
ATOM 560 O O . PRO A 1 68 ? -14.307 -7.018 18.310 1.00 90.00 68 PRO A O 1
ATOM 563 N N . LEU A 1 69 ? -13.182 -6.041 16.628 1.00 88.56 69 LEU A N 1
ATOM 564 C CA . LEU A 1 69 ? -11.908 -6.680 16.945 1.00 88.56 69 LEU A CA 1
ATOM 565 C C . LEU A 1 69 ? -11.356 -6.209 18.296 1.00 88.56 69 LEU A C 1
ATOM 567 O O . LEU A 1 69 ? -10.722 -6.987 18.995 1.00 88.56 69 LEU A O 1
ATOM 571 N N . CYS A 1 70 ? -11.642 -4.967 18.693 1.00 90.12 70 CYS A N 1
ATOM 572 C CA . CYS A 1 70 ? -11.241 -4.440 19.997 1.00 90.12 70 CYS A CA 1
ATOM 573 C C . CYS A 1 70 ? -12.115 -4.934 21.150 1.00 90.12 70 CYS A C 1
ATOM 575 O O . CYS A 1 70 ? -11.637 -4.993 22.278 1.00 90.12 70 CYS A O 1
ATOM 577 N N . ASN A 1 71 ? -13.355 -5.348 20.877 1.00 91.75 71 ASN A N 1
ATOM 578 C CA . ASN A 1 71 ? -14.164 -6.060 21.869 1.00 91.75 71 ASN A CA 1
ATOM 579 C C . ASN A 1 71 ? -13.698 -7.512 22.040 1.00 91.75 71 ASN A C 1
ATOM 581 O O . ASN A 1 71 ? -13.770 -8.051 23.140 1.00 91.75 71 ASN A O 1
ATOM 585 N N . LEU A 1 72 ? -13.227 -8.144 20.959 1.00 93.88 72 LEU A N 1
ATOM 586 C CA . LEU A 1 72 ? -12.799 -9.544 20.970 1.00 93.88 72 LEU A CA 1
ATOM 587 C C . LEU A 1 72 ? -11.365 -9.715 21.498 1.00 93.88 72 LEU A C 1
ATOM 589 O O . LEU A 1 72 ? -11.070 -10.667 22.215 1.00 93.88 72 LEU A O 1
ATOM 593 N N . VAL A 1 73 ? -10.475 -8.777 21.173 1.00 92.94 73 VAL A N 1
ATOM 594 C CA . VAL A 1 73 ? -9.074 -8.766 21.602 1.00 92.94 73 VAL A CA 1
ATOM 595 C C . VAL A 1 73 ? -8.914 -7.765 22.740 1.00 92.94 73 VAL A C 1
ATOM 597 O O . VAL A 1 73 ? -8.636 -6.590 22.531 1.00 92.94 73 VAL A O 1
ATOM 600 N N . GLN A 1 74 ? -9.063 -8.234 23.977 1.00 92.12 74 GLN A N 1
ATOM 601 C CA . GLN A 1 74 ? -8.924 -7.374 25.159 1.00 92.12 74 GLN A CA 1
ATOM 602 C C . GLN A 1 74 ? -7.462 -6.953 25.426 1.00 92.12 74 GLN A C 1
ATOM 604 O O . GLN A 1 74 ? -7.195 -5.962 26.112 1.00 92.12 74 GLN A O 1
ATOM 609 N N . SER A 1 75 ? -6.488 -7.687 24.882 1.00 94.38 75 SER A N 1
ATOM 610 C CA . SER A 1 75 ? -5.065 -7.413 25.071 1.00 94.38 75 SER A CA 1
ATOM 611 C C . SER A 1 75 ? -4.566 -6.298 24.142 1.00 94.38 75 SER A C 1
ATOM 613 O O . SER A 1 75 ? -4.327 -6.476 22.947 1.00 94.38 75 SER A O 1
ATOM 615 N N . ARG A 1 76 ? -4.292 -5.135 24.744 1.00 88.00 76 ARG A N 1
ATOM 616 C CA . ARG A 1 76 ? -3.668 -3.969 24.090 1.00 88.00 76 ARG A CA 1
ATOM 617 C C . ARG A 1 76 ? -2.410 -4.280 23.255 1.00 88.00 76 ARG A C 1
ATOM 619 O O . ARG A 1 76 ? -2.329 -3.756 22.144 1.00 88.00 76 ARG A O 1
ATOM 626 N N . PRO A 1 77 ? -1.440 -5.105 23.714 1.00 93.19 77 PRO A N 1
ATOM 627 C CA . PRO A 1 77 ? -0.239 -5.360 22.917 1.00 93.19 77 PRO A CA 1
ATOM 628 C C . PRO A 1 77 ? -0.533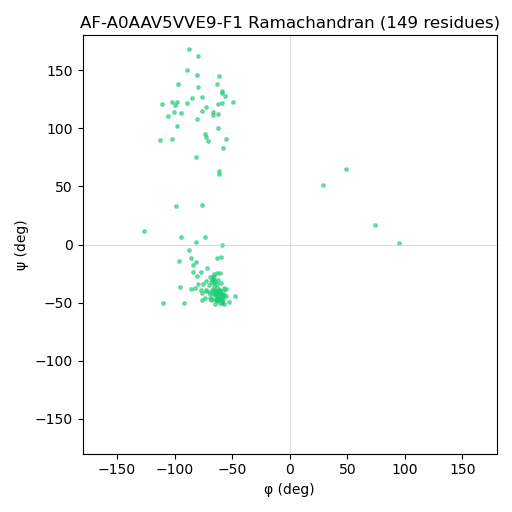 -6.130 21.625 1.00 93.19 77 PRO A C 1
ATOM 630 O O . PRO A 1 77 ? 0.139 -5.894 20.626 1.00 93.19 77 PRO A O 1
ATOM 633 N N . LEU A 1 78 ? -1.553 -6.998 21.602 1.00 92.62 78 LEU A N 1
ATOM 634 C CA . LEU A 1 78 ? -1.926 -7.718 20.381 1.00 92.62 78 LEU A CA 1
ATOM 635 C C . LEU A 1 78 ? -2.546 -6.780 19.348 1.00 92.62 78 LEU A C 1
ATOM 637 O O . LEU A 1 78 ? -2.201 -6.865 18.175 1.00 92.62 78 LEU A O 1
ATOM 641 N N . ILE A 1 79 ? -3.397 -5.844 19.778 1.00 90.69 79 ILE A N 1
ATOM 642 C CA . ILE A 1 79 ? -3.963 -4.821 18.886 1.00 90.69 79 ILE A CA 1
ATOM 643 C C . ILE A 1 79 ? -2.846 -3.993 18.241 1.00 90.69 79 ILE A C 1
ATOM 645 O O . ILE A 1 79 ? -2.826 -3.836 17.022 1.00 90.69 79 ILE A O 1
ATOM 649 N N . MET A 1 80 ? -1.887 -3.507 19.038 1.00 90.38 80 MET A N 1
ATOM 650 C CA . MET A 1 80 ? -0.747 -2.751 18.505 1.00 90.38 80 MET A CA 1
ATOM 651 C C . MET A 1 80 ? 0.102 -3.581 17.542 1.00 90.38 80 MET A C 1
ATOM 653 O O . MET A 1 80 ? 0.530 -3.060 16.514 1.00 90.38 80 MET A O 1
ATOM 657 N N . LEU A 1 81 ? 0.316 -4.864 17.843 1.00 93.69 81 LEU A N 1
ATOM 658 C CA . LEU A 1 81 ? 1.059 -5.763 16.968 1.00 93.69 81 LEU A CA 1
ATOM 659 C C . LEU A 1 81 ? 0.343 -5.945 15.629 1.00 93.69 81 LEU A C 1
ATOM 661 O O . LEU A 1 81 ? 0.984 -5.786 14.600 1.00 93.69 81 LEU A O 1
ATOM 665 N N . ILE A 1 82 ? -0.970 -6.198 15.625 1.00 91.62 82 ILE A N 1
ATOM 666 C CA . ILE A 1 82 ? -1.761 -6.374 14.394 1.00 91.62 82 ILE A CA 1
ATOM 667 C C . ILE A 1 82 ? -1.751 -5.101 13.539 1.00 91.62 82 ILE 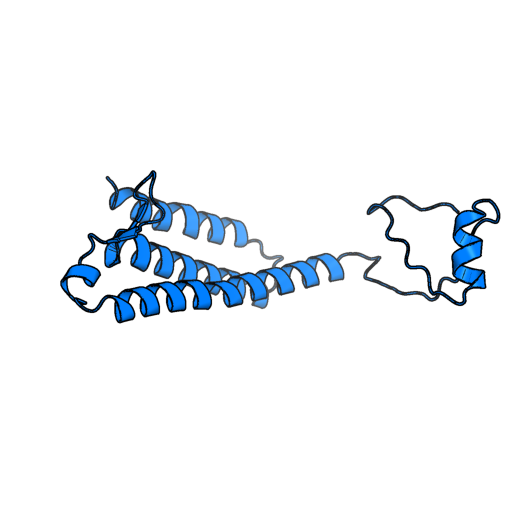A C 1
ATOM 669 O O . ILE A 1 82 ? -1.596 -5.172 12.320 1.00 91.62 82 ILE A O 1
ATOM 673 N N . ILE A 1 83 ? -1.904 -3.931 14.164 1.00 91.56 83 ILE A N 1
ATOM 674 C CA . ILE A 1 83 ? -1.862 -2.641 13.462 1.00 91.56 83 ILE A CA 1
ATOM 675 C C . ILE A 1 83 ? -0.474 -2.423 12.851 1.00 91.56 83 ILE A C 1
ATOM 677 O O . ILE A 1 83 ? -0.366 -2.111 11.666 1.00 91.56 83 ILE A O 1
ATOM 681 N N . SER A 1 84 ? 0.584 -2.632 13.638 1.00 93.69 84 SER A N 1
ATOM 682 C CA . SER A 1 84 ? 1.969 -2.473 13.188 1.00 93.69 84 SER A CA 1
ATOM 683 C C . SER A 1 84 ? 2.294 -3.416 12.030 1.00 93.69 84 SER A C 1
ATOM 685 O O . SER A 1 84 ? 2.723 -2.960 10.973 1.00 93.69 84 SER A O 1
ATOM 687 N N . THR A 1 85 ? 1.995 -4.713 12.163 1.00 93.31 85 THR A N 1
ATOM 688 C CA . THR A 1 85 ? 2.257 -5.698 11.106 1.00 93.31 85 THR A CA 1
ATOM 689 C C . THR A 1 85 ? 1.464 -5.405 9.840 1.00 93.31 85 THR A C 1
ATOM 691 O O . THR A 1 85 ? 2.016 -5.535 8.751 1.00 93.31 85 THR A O 1
ATOM 694 N N . SER A 1 86 ? 0.215 -4.944 9.955 1.00 91.75 86 SER A N 1
ATOM 695 C CA . SER A 1 86 ? -0.602 -4.560 8.796 1.00 91.75 86 SER A CA 1
ATOM 696 C C . SER A 1 86 ? -0.006 -3.367 8.040 1.00 91.75 86 SER A C 1
ATOM 698 O O . SER A 1 86 ? 0.009 -3.360 6.810 1.00 91.75 86 SER A O 1
ATOM 700 N N . ILE A 1 87 ? 0.523 -2.364 8.750 1.00 92.06 87 ILE A N 1
ATOM 701 C CA . ILE A 1 87 ? 1.194 -1.210 8.127 1.00 92.06 87 ILE A CA 1
ATOM 702 C C . ILE A 1 87 ? 2.511 -1.655 7.483 1.00 92.06 87 ILE A C 1
ATOM 704 O O . ILE A 1 87 ? 2.778 -1.349 6.319 1.00 92.06 87 ILE A O 1
ATOM 708 N N . THR A 1 88 ? 3.325 -2.415 8.218 1.00 94.75 88 THR A N 1
ATOM 709 C CA . THR A 1 88 ? 4.621 -2.893 7.733 1.00 94.75 88 THR A CA 1
ATOM 710 C C . THR A 1 88 ? 4.479 -3.822 6.530 1.00 94.75 88 THR A C 1
ATOM 712 O O . THR A 1 88 ? 5.322 -3.760 5.646 1.00 94.75 88 THR A O 1
ATOM 715 N N . ALA A 1 89 ? 3.422 -4.634 6.440 1.00 91.12 89 ALA A N 1
ATOM 716 C CA . ALA A 1 89 ? 3.182 -5.528 5.304 1.00 91.12 89 ALA A CA 1
ATOM 717 C C . ALA A 1 89 ? 2.824 -4.787 4.000 1.00 91.12 89 ALA A C 1
ATOM 719 O O . ALA A 1 89 ? 3.133 -5.275 2.913 1.00 91.12 89 ALA A O 1
ATOM 720 N N . ASN A 1 90 ? 2.228 -3.592 4.084 1.00 90.81 90 ASN A N 1
ATOM 721 C CA . ASN A 1 90 ? 1.869 -2.793 2.907 1.00 90.81 90 ASN A CA 1
ATOM 722 C C . ASN A 1 90 ? 3.058 -2.029 2.304 1.00 90.81 90 ASN A C 1
ATOM 724 O O . ASN A 1 90 ? 3.157 -1.884 1.085 1.00 90.81 90 ASN A O 1
ATOM 728 N N . MET A 1 91 ? 3.994 -1.581 3.145 1.00 92.94 91 MET A N 1
ATOM 729 C CA . MET A 1 91 ? 5.199 -0.859 2.714 1.00 92.94 91 MET A CA 1
ATOM 730 C C . MET A 1 91 ? 6.028 -1.568 1.625 1.00 92.94 91 MET A C 1
ATOM 732 O O . MET A 1 91 ? 6.344 -0.923 0.622 1.00 92.94 91 MET A O 1
ATOM 736 N N . PRO A 1 92 ? 6.384 -2.864 1.740 1.00 92.62 92 PRO A N 1
ATOM 737 C CA . PRO A 1 92 ? 7.179 -3.540 0.720 1.00 92.62 92 PRO A CA 1
ATOM 738 C C . PRO A 1 92 ? 6.438 -3.670 -0.614 1.00 92.62 92 PRO A C 1
ATOM 740 O O . PRO A 1 92 ? 7.083 -3.576 -1.657 1.00 92.62 92 PRO A O 1
ATOM 743 N N . CYS A 1 93 ? 5.108 -3.828 -0.606 1.00 89.25 93 CYS A N 1
ATOM 744 C CA . CYS A 1 93 ? 4.312 -3.878 -1.836 1.00 89.25 93 CYS A CA 1
ATOM 745 C C . CYS A 1 93 ? 4.413 -2.553 -2.602 1.00 89.25 93 CYS A C 1
ATOM 747 O O . CYS A 1 93 ? 4.735 -2.540 -3.792 1.00 89.25 93 CYS A O 1
ATOM 749 N N . PHE A 1 94 ? 4.249 -1.435 -1.890 1.00 89.00 94 PHE A N 1
ATOM 750 C CA . PHE A 1 94 ? 4.391 -0.106 -2.475 1.00 89.00 94 PHE A CA 1
ATOM 751 C C . PHE A 1 94 ? 5.818 0.159 -2.979 1.00 89.00 94 PHE A C 1
ATOM 753 O O . PHE A 1 94 ? 6.001 0.603 -4.112 1.00 89.00 94 PHE A O 1
ATOM 760 N N . LEU A 1 95 ? 6.843 -0.169 -2.183 1.00 92.44 95 LEU A N 1
ATOM 761 C CA . LEU A 1 95 ? 8.248 0.005 -2.574 1.00 92.44 95 LEU A CA 1
ATOM 762 C C . LEU A 1 95 ? 8.618 -0.823 -3.808 1.00 92.44 95 LEU A C 1
ATOM 764 O O . LEU A 1 95 ? 9.312 -0.326 -4.696 1.00 92.44 95 LEU A O 1
ATOM 768 N N . PHE A 1 96 ? 8.145 -2.067 -3.892 1.00 90.62 96 PHE A N 1
ATOM 769 C CA . PHE A 1 96 ? 8.368 -2.920 -5.056 1.00 90.62 96 PHE A CA 1
ATOM 770 C C . PHE A 1 96 ? 7.821 -2.278 -6.336 1.00 90.62 96 PHE A C 1
ATOM 772 O O . PHE A 1 96 ? 8.525 -2.210 -7.350 1.00 90.62 96 PHE A O 1
ATOM 779 N N . LEU A 1 97 ? 6.591 -1.768 -6.278 1.00 89.81 97 LEU A N 1
ATOM 780 C CA . LEU A 1 97 ? 5.936 -1.095 -7.394 1.00 89.81 97 LEU A CA 1
ATOM 781 C C . LEU A 1 97 ? 6.689 0.181 -7.794 1.00 89.81 97 LEU A C 1
ATOM 783 O O . LEU A 1 97 ? 6.969 0.381 -8.977 1.00 89.81 97 LEU A O 1
ATOM 787 N N . LEU A 1 98 ? 7.105 0.990 -6.816 1.00 90.56 98 LEU A N 1
ATOM 788 C CA . LEU A 1 98 ? 7.869 2.221 -7.036 1.00 90.56 98 LEU A CA 1
ATOM 789 C C . LEU A 1 98 ? 9.203 1.943 -7.749 1.00 90.56 98 LEU A C 1
ATOM 791 O O . LEU A 1 98 ? 9.530 2.585 -8.747 1.00 90.56 98 LEU A O 1
ATOM 795 N N . ILE A 1 99 ? 9.947 0.929 -7.294 1.00 91.06 99 ILE A N 1
ATOM 796 C CA . ILE A 1 99 ? 11.219 0.520 -7.908 1.00 91.06 99 ILE A CA 1
ATO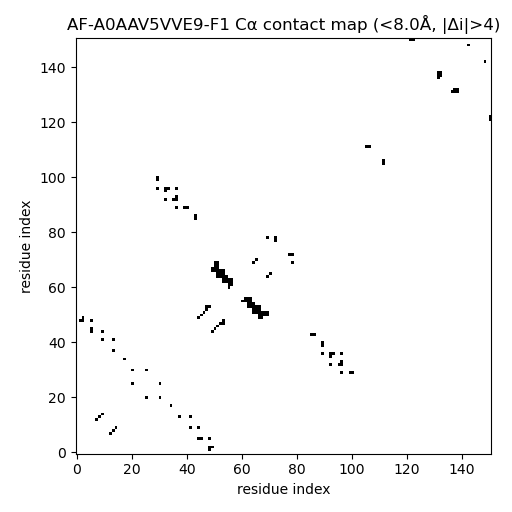M 797 C C . ILE A 1 99 ? 11.001 0.043 -9.349 1.00 91.06 99 ILE A C 1
ATOM 799 O O . ILE A 1 99 ? 11.795 0.363 -10.238 1.00 91.06 99 ILE A O 1
ATOM 803 N N . ARG A 1 100 ? 9.937 -0.726 -9.608 1.00 87.69 100 ARG A N 1
ATOM 804 C CA . ARG A 1 100 ? 9.614 -1.217 -10.958 1.00 87.69 100 ARG A CA 1
ATOM 805 C C . ARG A 1 100 ? 9.225 -0.082 -11.900 1.00 87.69 100 ARG A C 1
ATOM 807 O O . ARG A 1 100 ? 9.724 -0.053 -13.024 1.00 87.69 100 ARG A O 1
ATOM 814 N N . MET A 1 101 ? 8.416 0.865 -11.433 1.00 86.38 101 MET A N 1
ATOM 815 C CA . MET A 1 101 ? 8.056 2.061 -12.193 1.00 86.38 101 MET A CA 1
ATOM 816 C C . MET A 1 101 ? 9.282 2.908 -12.521 1.00 86.38 101 MET A C 1
ATOM 818 O O . MET A 1 101 ? 9.500 3.255 -13.680 1.00 86.38 101 MET A O 1
ATOM 822 N N . HIS A 1 102 ? 10.148 3.143 -11.537 1.00 87.44 102 HIS A N 1
ATOM 823 C CA . HIS A 1 102 ? 11.393 3.876 -11.739 1.00 87.44 102 HIS A CA 1
ATOM 824 C C . HIS A 1 102 ? 12.301 3.203 -12.782 1.00 87.44 102 HIS A C 1
ATOM 826 O O . HIS A 1 102 ? 12.832 3.866 -13.670 1.00 87.44 102 HIS A O 1
ATOM 832 N N . LYS A 1 103 ? 12.436 1.869 -12.743 1.00 86.81 103 LYS A N 1
ATOM 833 C CA . LYS A 1 103 ? 13.185 1.121 -13.769 1.00 86.81 103 LYS A CA 1
ATOM 834 C C . LYS A 1 103 ? 12.579 1.274 -15.164 1.00 86.81 103 LYS A C 1
ATOM 836 O O . LYS A 1 103 ? 13.331 1.407 -16.123 1.00 86.81 103 LYS A O 1
ATOM 841 N N . HIS A 1 104 ? 11.253 1.259 -15.289 1.00 84.81 104 HIS A N 1
ATOM 842 C CA . HIS A 1 104 ? 10.579 1.379 -16.583 1.00 84.81 104 HIS A CA 1
ATOM 843 C C . HIS A 1 104 ? 10.723 2.783 -17.192 1.00 84.81 104 HIS A C 1
ATOM 845 O O . HIS A 1 104 ? 11.038 2.920 -18.377 1.00 84.81 104 HIS A O 1
ATOM 851 N N . VAL A 1 105 ? 10.582 3.822 -16.363 1.00 85.12 105 VAL A N 1
ATOM 852 C CA . VAL A 1 105 ? 10.823 5.217 -16.759 1.00 85.12 105 VAL A CA 1
ATOM 853 C C . VAL A 1 105 ? 12.279 5.408 -17.190 1.00 85.12 105 VAL A C 1
ATOM 855 O O . VAL A 1 105 ? 12.540 5.971 -18.252 1.00 85.12 105 VAL A O 1
ATOM 858 N N . ASN A 1 106 ? 13.231 4.858 -16.431 1.00 83.12 106 ASN A N 1
ATOM 859 C CA . ASN A 1 106 ? 14.651 4.984 -16.756 1.00 83.12 106 ASN A CA 1
ATOM 860 C C . ASN A 1 106 ? 15.058 4.191 -18.002 1.00 83.12 106 ASN A C 1
ATOM 862 O O . ASN A 1 106 ? 15.900 4.668 -18.753 1.00 83.12 106 ASN A O 1
ATOM 866 N N . ALA A 1 107 ? 14.458 3.024 -18.252 1.00 80.06 107 ALA A N 1
ATOM 867 C CA . ALA A 1 107 ? 14.730 2.227 -19.451 1.00 80.06 107 ALA A CA 1
ATOM 868 C C . ALA A 1 107 ? 14.251 2.908 -20.745 1.00 80.06 107 ALA A C 1
ATOM 870 O O . ALA A 1 107 ? 14.811 2.666 -21.810 1.00 80.06 107 ALA A O 1
ATOM 871 N N . THR A 1 108 ? 13.224 3.756 -20.654 1.00 74.06 108 THR A N 1
ATOM 872 C CA . THR A 1 108 ? 12.663 4.483 -21.805 1.00 74.06 108 THR A CA 1
ATOM 873 C C . THR A 1 108 ? 13.437 5.769 -22.108 1.00 74.06 108 THR A C 1
ATOM 875 O O . THR A 1 108 ? 13.339 6.310 -23.207 1.00 74.06 108 THR A O 1
ATOM 878 N N . SER A 1 109 ? 14.238 6.264 -21.160 1.00 71.44 109 SER A N 1
ATOM 879 C CA . SER A 1 109 ? 15.114 7.406 -21.404 1.00 71.44 109 SER A CA 1
ATOM 880 C C . SER A 1 109 ? 16.284 6.973 -22.302 1.00 71.44 109 SER A C 1
ATOM 882 O O . SER A 1 109 ? 17.087 6.146 -21.877 1.00 71.44 109 SER A O 1
ATOM 884 N N . PRO A 1 110 ? 16.464 7.539 -23.513 1.00 59.66 110 PRO A N 1
ATOM 885 C CA . PRO A 1 110 ? 17.649 7.275 -24.339 1.00 59.66 110 PRO A CA 1
ATOM 886 C C . PRO A 1 110 ? 18.950 7.764 -23.673 1.00 59.66 110 PRO A C 1
ATOM 888 O O . PRO A 1 110 ? 20.042 7.386 -24.088 1.00 59.66 110 PRO A O 1
ATOM 891 N N . ASN A 1 111 ? 18.828 8.548 -22.596 1.00 58.34 111 ASN A N 1
ATOM 892 C CA . ASN A 1 111 ? 19.912 8.954 -21.708 1.00 58.34 111 ASN A CA 1
ATOM 893 C C . ASN A 1 111 ? 19.952 8.073 -20.446 1.00 58.34 111 ASN A C 1
ATOM 895 O O . ASN A 1 111 ? 20.245 8.579 -19.362 1.00 58.34 111 ASN A O 1
ATOM 899 N N . ALA A 1 112 ? 19.591 6.789 -20.556 1.00 52.91 112 ALA A N 1
ATOM 900 C CA . ALA A 1 112 ? 19.654 5.797 -19.487 1.00 52.91 112 ALA A CA 1
ATOM 901 C C . ALA A 1 112 ? 21.087 5.673 -18.974 1.00 52.91 112 ALA A C 1
ATOM 903 O O . ALA A 1 112 ? 21.827 4.824 -19.453 1.00 52.91 112 ALA A O 1
ATOM 904 N N . TRP A 1 113 ? 21.471 6.572 -18.061 1.00 52.72 113 TRP A N 1
ATOM 905 C CA . TRP A 1 113 ? 22.701 6.578 -17.271 1.00 52.72 113 TRP A CA 1
ATOM 906 C C . TRP A 1 113 ? 23.865 5.899 -17.985 1.00 52.72 113 TRP A C 1
ATOM 908 O O . TRP A 1 113 ? 24.544 5.020 -17.456 1.00 52.72 113 TRP A O 1
ATOM 918 N N . ASN A 1 114 ? 24.099 6.328 -19.223 1.00 49.38 114 ASN A N 1
ATOM 919 C CA . ASN A 1 114 ? 25.371 6.108 -19.846 1.00 49.38 114 ASN A CA 1
ATOM 920 C C . ASN A 1 114 ? 26.268 7.062 -19.062 1.00 49.38 114 ASN A C 1
ATOM 922 O O . ASN A 1 114 ? 26.410 8.230 -19.419 1.00 49.38 114 ASN A O 1
ATOM 926 N N . PHE A 1 115 ? 26.842 6.572 -17.958 1.00 53.50 115 PHE A N 1
ATOM 927 C CA . PHE A 1 115 ? 28.121 7.054 -17.454 1.00 53.50 115 PHE A CA 1
ATOM 928 C C . PHE A 1 115 ? 29.149 6.762 -18.545 1.00 53.50 115 PHE A C 1
ATOM 930 O O . PHE A 1 115 ? 30.061 5.953 -18.407 1.00 53.50 115 PHE A O 1
ATOM 937 N N . THR A 1 116 ? 28.964 7.384 -19.705 1.00 50.31 116 THR A N 1
ATOM 938 C CA . THR A 1 116 ? 30.042 7.585 -20.631 1.00 50.31 116 THR A CA 1
ATOM 939 C C . THR A 1 116 ? 31.069 8.328 -19.799 1.00 50.31 116 THR A C 1
ATOM 941 O O . THR A 1 116 ? 30.729 9.328 -19.165 1.00 50.31 116 THR A O 1
ATOM 944 N N . ASN A 1 117 ? 32.300 7.826 -19.773 1.00 53.16 117 ASN A N 1
ATOM 945 C CA . ASN A 1 117 ? 33.480 8.568 -19.341 1.00 53.16 117 ASN A CA 1
ATOM 946 C C . ASN A 1 117 ? 33.661 9.779 -20.278 1.00 53.16 117 ASN A C 1
ATOM 948 O O . ASN A 1 117 ? 34.637 9.896 -21.012 1.00 53.16 117 ASN A O 1
ATOM 952 N N . ARG A 1 118 ? 32.674 10.677 -20.321 1.00 51.50 118 ARG A N 1
ATOM 953 C CA . ARG A 1 118 ? 32.855 12.029 -20.792 1.00 51.50 118 ARG A CA 1
ATOM 954 C C . ARG A 1 118 ? 33.636 12.682 -19.677 1.00 51.50 118 ARG A C 1
ATOM 956 O O . ARG A 1 118 ? 33.071 13.172 -18.706 1.00 51.50 118 ARG A O 1
ATOM 963 N N . SER A 1 119 ? 34.953 12.645 -19.823 1.00 53.16 119 SER A N 1
ATOM 964 C CA . SER A 1 119 ? 35.800 13.690 -19.284 1.00 53.16 119 SER A CA 1
ATOM 965 C C . SER A 1 119 ? 35.277 15.000 -19.872 1.00 53.16 119 SER A C 1
ATOM 967 O O . SER A 1 119 ? 35.622 15.372 -20.994 1.00 53.16 119 SER A O 1
ATOM 969 N N . VAL A 1 120 ? 34.342 15.638 -19.171 1.00 56.56 120 V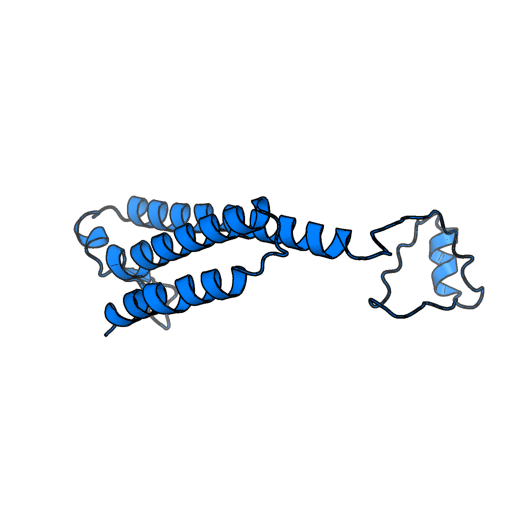AL A N 1
ATOM 970 C CA . VAL A 1 120 ? 33.947 17.006 -19.474 1.00 56.56 120 VAL A CA 1
ATOM 971 C C . VAL A 1 120 ? 35.183 17.827 -19.152 1.00 56.56 120 VAL A C 1
ATOM 973 O O . VAL A 1 120 ? 35.614 17.887 -18.001 1.00 56.56 120 VAL A O 1
ATOM 976 N N . SER A 1 121 ? 35.818 18.378 -20.181 1.00 59.72 121 SER A N 1
ATOM 977 C CA . SER A 1 121 ? 36.828 19.407 -19.990 1.00 59.72 121 SER A CA 1
ATOM 978 C C . SER A 1 121 ? 36.119 20.583 -19.330 1.00 59.72 121 SER A C 1
ATOM 980 O O . SER A 1 121 ? 35.385 21.300 -20.006 1.00 59.72 121 SER A O 1
ATOM 982 N N . LEU A 1 122 ? 36.273 20.717 -18.010 1.00 57.53 122 LEU A N 1
ATOM 983 C CA . LEU A 1 122 ? 35.742 21.839 -17.245 1.00 57.53 122 LEU A CA 1
ATOM 984 C C . LEU A 1 122 ? 36.147 23.141 -17.954 1.00 57.53 122 LEU A C 1
ATOM 986 O O . LEU A 1 122 ? 37.348 23.359 -18.169 1.00 57.53 122 LEU A O 1
ATOM 990 N N . PRO A 1 123 ? 35.194 23.998 -18.348 1.00 57.16 123 PRO A N 1
ATOM 991 C CA . PRO A 1 123 ? 35.512 25.308 -18.864 1.00 57.16 123 PRO A CA 1
ATOM 992 C C . PRO A 1 123 ? 36.286 26.029 -17.775 1.00 57.16 123 PRO A C 1
ATOM 994 O O . PRO A 1 123 ? 35.926 26.036 -16.599 1.00 57.16 123 PRO A O 1
ATOM 997 N N . ARG A 1 124 ? 37.414 26.603 -18.183 1.00 60.41 124 ARG A N 1
ATOM 998 C CA . ARG A 1 124 ? 38.426 27.226 -17.320 1.00 60.41 124 ARG A CA 1
ATOM 999 C C . ARG A 1 124 ? 37.907 28.385 -16.455 1.00 60.41 124 ARG A C 1
ATOM 1001 O O . ARG A 1 124 ? 38.705 28.987 -15.745 1.00 60.41 124 ARG A O 1
ATOM 1008 N N . SER A 1 125 ? 36.628 28.733 -16.559 1.00 63.00 125 SER A N 1
ATOM 1009 C CA . SER A 1 125 ? 36.036 29.956 -16.030 1.00 63.00 125 SER A CA 1
ATOM 1010 C C . SER A 1 125 ? 35.594 29.889 -14.572 1.00 63.00 125 SER A C 1
ATOM 1012 O O . SER A 1 125 ? 35.319 30.947 -14.020 1.00 63.00 125 SER A O 1
ATOM 1014 N N . GLU A 1 126 ? 35.536 28.715 -13.937 1.00 71.88 126 GLU A N 1
ATOM 1015 C CA . GLU A 1 126 ? 35.055 28.596 -12.551 1.00 71.88 126 GLU A CA 1
ATOM 1016 C C . GLU A 1 126 ? 36.200 28.186 -11.599 1.00 71.88 126 GLU A C 1
ATOM 1018 O O . GLU A 1 126 ? 36.478 26.993 -11.422 1.00 71.88 126 GLU A O 1
ATOM 1023 N N . PRO A 1 127 ? 36.930 29.159 -11.016 1.00 76.75 127 PRO A N 1
ATOM 1024 C CA . PRO A 1 127 ? 38.109 28.893 -10.191 1.00 76.75 127 PRO A CA 1
ATOM 1025 C C . PRO A 1 127 ? 37.772 28.153 -8.889 1.00 76.75 127 PRO A C 1
ATOM 1027 O O . PRO A 1 127 ? 38.596 27.377 -8.407 1.00 76.75 127 PRO A O 1
ATOM 1030 N N . GLU A 1 128 ? 36.561 28.312 -8.341 1.00 77.25 128 GLU A N 1
ATOM 1031 C CA . GLU A 1 128 ? 36.124 27.560 -7.157 1.00 77.25 128 GLU A CA 1
ATOM 1032 C C . GLU A 1 128 ? 36.077 26.040 -7.377 1.00 77.25 128 GLU A C 1
ATOM 1034 O O . GLU A 1 128 ? 36.319 25.272 -6.447 1.00 77.25 128 GLU A O 1
ATOM 1039 N N . LEU A 1 129 ? 35.813 25.589 -8.606 1.00 70.81 129 LEU A N 1
ATOM 1040 C CA . LEU A 1 129 ? 35.724 24.167 -8.942 1.00 70.81 129 LEU A CA 1
ATOM 1041 C C . LEU A 1 129 ? 37.105 23.532 -9.141 1.00 70.81 129 LEU A C 1
ATOM 1043 O O . LEU A 1 129 ? 37.280 22.343 -8.868 1.00 70.81 129 LEU A O 1
ATOM 1047 N N . GLN A 1 130 ? 38.104 24.326 -9.540 1.00 74.81 130 GLN A N 1
ATOM 1048 C CA . GLN A 1 130 ? 39.491 23.867 -9.672 1.00 74.81 130 GLN A CA 1
ATOM 1049 C C . GLN A 1 130 ? 40.093 23.491 -8.317 1.00 74.81 130 GLN A C 1
ATOM 1051 O O . GLN A 1 130 ? 40.775 22.473 -8.228 1.00 74.81 130 GLN A O 1
ATOM 1056 N N . MET A 1 131 ? 39.741 24.216 -7.248 1.00 82.19 131 MET A N 1
ATOM 1057 C CA . MET A 1 131 ? 40.203 23.912 -5.888 1.00 82.19 131 MET A CA 1
ATOM 1058 C C . MET A 1 131 ? 39.876 22.470 -5.465 1.00 82.19 131 MET A C 1
ATOM 1060 O O . MET A 1 131 ? 40.686 21.808 -4.821 1.00 82.19 131 MET A O 1
ATOM 1064 N N . PHE A 1 132 ? 38.701 21.954 -5.840 1.00 72.81 132 PHE A N 1
ATOM 1065 C CA . PHE A 1 132 ? 38.300 20.584 -5.506 1.00 72.81 132 PHE A CA 1
ATOM 1066 C C . PHE A 1 132 ? 39.058 19.526 -6.316 1.00 72.81 132 PHE A C 1
ATOM 1068 O O . PHE A 1 132 ? 39.319 18.438 -5.801 1.00 72.81 132 PHE A O 1
ATOM 1075 N N . ASN A 1 133 ? 39.441 19.853 -7.552 1.00 73.81 133 ASN A N 1
ATOM 1076 C CA . ASN A 1 133 ? 40.255 18.983 -8.397 1.00 73.81 133 ASN A CA 1
ATOM 1077 C C . ASN A 1 133 ? 41.715 18.939 -7.909 1.00 73.81 133 ASN A C 1
ATOM 1079 O O . ASN A 1 133 ? 42.314 17.868 -7.843 1.00 73.81 133 ASN A O 1
ATOM 1083 N N . ASP A 1 134 ? 42.256 20.080 -7.473 1.00 81.75 134 ASP A N 1
ATOM 1084 C CA . ASP A 1 134 ? 43.614 20.191 -6.922 1.00 81.75 134 ASP A CA 1
ATOM 1085 C C . ASP A 1 134 ? 43.780 19.428 -5.596 1.00 81.75 134 ASP A C 1
ATOM 1087 O O . ASP A 1 134 ? 44.871 18.964 -5.265 1.00 81.75 134 ASP A O 1
ATOM 1091 N N . LEU A 1 135 ? 42.685 19.226 -4.855 1.00 84.88 135 LEU A N 1
ATOM 1092 C CA . LEU A 1 135 ? 42.637 18.387 -3.652 1.00 84.88 135 LEU A CA 1
ATOM 1093 C C . LEU A 1 135 ? 42.494 16.881 -3.958 1.00 84.88 135 LEU A C 1
ATOM 1095 O O . LEU A 1 135 ? 42.385 16.077 -3.031 1.00 84.88 135 LEU A O 1
ATOM 1099 N N . GLY A 1 136 ? 42.481 16.483 -5.236 1.00 82.56 136 GLY A N 1
ATOM 1100 C CA . GLY A 1 136 ? 42.306 15.092 -5.670 1.00 82.56 136 GLY A CA 1
ATOM 1101 C C . GLY A 1 136 ? 40.873 14.565 -5.522 1.00 82.56 136 GLY A C 1
ATOM 1102 O O . GLY A 1 136 ? 40.661 13.352 -5.523 1.00 82.56 136 GLY A O 1
ATOM 1103 N N . GLY A 1 137 ? 39.889 15.456 -5.359 1.00 66.69 137 GLY A N 1
ATOM 1104 C CA . GLY A 1 137 ? 38.481 15.103 -5.209 1.00 66.69 137 GLY A CA 1
ATOM 1105 C C . GLY A 1 137 ? 37.798 14.804 -6.544 1.00 66.69 137 GLY A C 1
ATOM 1106 O O . GLY A 1 137 ? 38.081 15.427 -7.564 1.00 66.69 137 GLY A O 1
ATOM 1107 N N . GLN A 1 138 ? 36.850 13.865 -6.536 1.00 56.69 138 GLN A N 1
ATOM 1108 C CA . GLN A 1 138 ? 35.998 13.575 -7.690 1.00 56.69 138 GLN A CA 1
ATOM 1109 C C . GLN A 1 138 ? 34.694 14.372 -7.563 1.00 56.69 138 GLN A C 1
ATOM 1111 O O . GLN A 1 138 ? 33.906 14.150 -6.642 1.00 56.69 138 GLN A O 1
ATOM 1116 N N . LEU A 1 139 ? 34.481 15.335 -8.460 1.00 53.06 139 LEU A N 1
ATOM 1117 C CA . LEU A 1 139 ? 33.329 16.230 -8.413 1.00 53.06 139 LEU A CA 1
ATOM 1118 C C . LEU A 1 139 ? 32.144 15.640 -9.195 1.00 53.06 139 LEU A C 1
ATOM 1120 O O . LEU A 1 139 ? 32.240 15.397 -10.397 1.00 53.06 139 LEU A O 1
ATOM 1124 N N . PHE A 1 140 ? 31.009 15.455 -8.520 1.00 57.41 140 PHE A N 1
ATOM 1125 C CA . PHE A 1 140 ? 29.752 15.027 -9.136 1.00 57.41 140 PHE A CA 1
ATOM 1126 C C . PHE A 1 140 ? 28.795 16.220 -9.226 1.00 57.41 140 PHE A C 1
ATOM 1128 O O . PHE A 1 140 ? 28.305 16.699 -8.204 1.00 57.41 140 PHE A O 1
ATOM 1135 N N . VAL A 1 141 ? 28.522 16.705 -10.440 1.00 58.84 141 VAL A N 1
ATOM 1136 C CA . VAL A 1 141 ? 27.583 17.815 -10.675 1.00 58.84 141 VAL A CA 1
ATOM 1137 C C . VAL A 1 141 ? 26.244 17.255 -11.134 1.00 58.84 141 VAL A C 1
ATOM 1139 O O . VAL A 1 141 ? 26.152 16.601 -12.172 1.00 58.84 141 VAL A O 1
ATOM 1142 N N . PHE A 1 142 ? 25.190 17.527 -10.369 1.00 58.03 142 PHE A N 1
ATOM 1143 C CA . PHE A 1 142 ? 23.821 17.180 -10.740 1.00 58.03 142 PHE A CA 1
ATOM 1144 C C . PHE A 1 142 ? 23.143 18.407 -11.356 1.00 58.03 142 PHE A C 1
ATOM 1146 O O . PHE A 1 142 ? 22.756 19.337 -10.652 1.00 58.03 142 PHE A O 1
ATOM 1153 N N . GLY A 1 143 ? 23.038 18.429 -12.685 1.00 58.44 143 GLY A N 1
ATOM 1154 C CA . GLY A 1 143 ? 22.301 19.455 -13.423 1.00 58.44 143 GLY A CA 1
ATOM 1155 C C . GLY A 1 143 ? 20.786 19.227 -13.431 1.00 58.44 143 GLY A C 1
ATOM 1156 O O . GLY A 1 143 ? 20.305 18.119 -13.187 1.00 58.44 143 GLY A O 1
ATOM 1157 N N . ALA A 1 144 ? 20.027 20.278 -13.754 1.00 47.34 144 ALA A N 1
ATOM 1158 C CA . ALA A 1 144 ? 18.584 20.181 -13.959 1.00 47.34 144 ALA A CA 1
ATOM 1159 C C . ALA A 1 144 ? 18.252 19.269 -15.155 1.00 47.34 144 ALA A C 1
ATOM 1161 O O . ALA A 1 144 ? 18.893 19.324 -16.207 1.00 47.34 144 ALA A O 1
ATOM 1162 N N . PHE A 1 145 ? 17.229 18.430 -14.989 1.00 38.06 145 PHE A N 1
ATOM 1163 C CA . PHE A 1 145 ? 16.832 17.439 -15.985 1.00 38.06 145 PHE A CA 1
ATOM 1164 C C . PHE A 1 145 ? 16.383 18.118 -17.291 1.00 38.06 145 PHE A C 1
ATOM 1166 O O . PHE A 1 145 ? 15.430 18.893 -17.295 1.00 38.06 145 PHE A O 1
ATOM 1173 N N . GLY A 1 146 ? 17.055 17.806 -18.404 1.00 42.38 146 GLY A N 1
ATOM 1174 C CA . GLY A 1 146 ? 16.639 18.218 -19.751 1.00 42.38 146 GLY A CA 1
ATOM 1175 C C . GLY A 1 146 ? 17.272 19.497 -20.303 1.00 42.38 146 GLY A C 1
ATOM 1176 O O . GLY A 1 146 ? 16.965 19.860 -21.437 1.00 42.38 146 GLY A O 1
ATOM 1177 N N . VAL A 1 147 ? 18.172 20.158 -19.571 1.00 49.34 147 VAL A N 1
ATOM 1178 C CA . VAL A 1 147 ? 18.907 21.315 -20.105 1.00 49.34 147 VAL A CA 1
ATOM 1179 C C . VAL A 1 147 ? 20.285 20.852 -20.590 1.00 49.34 147 VAL A C 1
ATOM 1181 O O . VAL A 1 147 ? 21.028 20.273 -19.795 1.00 49.34 147 VAL A O 1
ATOM 1184 N N . PRO A 1 148 ? 20.656 21.061 -21.870 1.00 43.69 148 PRO A N 1
ATOM 1185 C CA . PRO A 1 148 ? 22.020 20.813 -22.318 1.00 43.69 148 PRO A CA 1
ATOM 1186 C C . PRO A 1 148 ? 22.951 21.752 -21.550 1.00 43.69 148 PRO A C 1
ATOM 1188 O O . PRO A 1 148 ? 22.891 22.970 -21.710 1.00 43.69 148 PRO A O 1
ATOM 1191 N N . GLN A 1 149 ? 23.783 21.184 -20.680 1.00 51.25 149 GLN A N 1
ATOM 1192 C CA . GLN A 1 149 ? 24.858 21.931 -20.048 1.00 51.25 149 GLN A CA 1
ATOM 1193 C C . GLN A 1 149 ? 25.937 22.151 -21.105 1.00 51.25 149 GLN A C 1
ATOM 1195 O O . GLN A 1 149 ? 26.742 21.264 -21.386 1.00 51.25 149 GLN A O 1
ATOM 1200 N N . TYR A 1 150 ? 25.874 23.310 -21.758 1.00 42.56 150 TYR A N 1
ATOM 1201 C CA . TYR A 1 150 ? 27.006 23.833 -22.501 1.00 42.56 150 TYR A CA 1
ATOM 1202 C C . TYR A 1 150 ? 27.983 24.379 -21.478 1.00 42.56 150 TYR A C 1
ATOM 1204 O O . TYR A 1 150 ? 27.675 25.311 -20.737 1.00 42.56 150 TYR A O 1
ATOM 1212 N N . PHE A 1 151 ? 29.127 23.732 -21.447 1.00 48.47 151 PHE A N 1
ATOM 1213 C CA . PHE A 1 151 ? 30.304 24.146 -20.734 1.00 48.47 151 PHE A CA 1
ATOM 1214 C C . PHE A 1 151 ? 31.392 24.317 -21.792 1.00 48.47 151 PHE A C 1
ATOM 1216 O O . PHE A 1 151 ? 31.581 23.357 -22.577 1.00 48.47 151 PHE A O 1
#

pLDDT: mean 80.33, std 14.79, range [38.06, 94.75]

Organism: NCBI:txid1538716

Mean predicted aligned error: 11.53 Å